Protein AF-A0A8R1I7M6-F1 (afdb_monomer_lite)

pLDDT: mean 72.72, std 19.31, range [31.27, 94.75]

Structure (mmCIF, N/CA/C/O backbone):
data_AF-A0A8R1I7M6-F1
#
_entry.id   AF-A0A8R1I7M6-F1
#
loop_
_atom_site.group_PDB
_atom_site.id
_atom_site.type_symbol
_atom_site.label_atom_id
_atom_site.label_alt_id
_atom_site.label_comp_id
_atom_site.label_asym_id
_atom_site.label_entity_id
_atom_site.label_seq_id
_atom_site.pdbx_PDB_ins_code
_atom_site.Cartn_x
_atom_site.Cartn_y
_atom_site.Cartn_z
_atom_site.occupancy
_atom_site.B_iso_or_equiv
_atom_site.auth_seq_id
_atom_site.auth_comp_id
_atom_site.auth_asym_id
_atom_site.auth_atom_id
_atom_site.pdbx_PDB_model_num
ATOM 1 N N . MET A 1 1 ? 10.150 -14.760 -5.219 1.00 52.88 1 MET A N 1
ATOM 2 C CA . MET A 1 1 ? 9.367 -13.607 -4.733 1.00 52.88 1 MET A CA 1
ATOM 3 C C . MET A 1 1 ? 8.858 -14.010 -3.360 1.00 52.88 1 MET A C 1
ATOM 5 O O . MET A 1 1 ? 8.143 -14.999 -3.274 1.00 52.88 1 MET A O 1
ATOM 9 N N . GLU A 1 2 ? 9.348 -13.380 -2.295 1.00 62.16 2 GLU A N 1
ATOM 10 C CA . GLU A 1 2 ? 8.976 -13.756 -0.926 1.00 62.16 2 GLU A CA 1
ATOM 11 C C . GLU A 1 2 ? 7.697 -13.022 -0.524 1.00 62.16 2 GLU A C 1
ATOM 13 O O . GLU A 1 2 ? 7.710 -11.818 -0.277 1.00 62.16 2 GLU A O 1
ATOM 18 N N . CYS A 1 3 ? 6.578 -13.742 -0.475 1.00 69.44 3 CYS A N 1
ATOM 19 C CA . CYS A 1 3 ? 5.346 -13.227 0.108 1.00 69.44 3 CYS A CA 1
ATOM 20 C C . CYS A 1 3 ? 5.449 -13.349 1.626 1.00 69.44 3 CYS A C 1
ATOM 22 O O . CYS A 1 3 ? 5.560 -14.463 2.141 1.00 69.44 3 CYS A O 1
ATOM 24 N N . GLN A 1 4 ? 5.385 -12.233 2.353 1.00 81.69 4 GLN A N 1
ATOM 25 C CA . GLN A 1 4 ? 5.300 -12.302 3.805 1.00 81.69 4 GLN A CA 1
ATOM 26 C C . GLN A 1 4 ? 3.892 -11.977 4.286 1.00 81.69 4 GLN A C 1
ATOM 28 O O . GLN A 1 4 ? 3.294 -10.960 3.943 1.00 81.69 4 GLN A O 1
ATOM 33 N N . PHE A 1 5 ? 3.394 -12.832 5.168 1.00 85.75 5 PHE A N 1
ATOM 34 C CA . PHE A 1 5 ? 2.128 -12.630 5.848 1.00 85.75 5 PHE A CA 1
ATOM 35 C C . PHE A 1 5 ? 2.309 -11.707 7.058 1.00 85.75 5 PHE A C 1
ATOM 37 O O . PHE A 1 5 ? 3.294 -11.839 7.792 1.00 85.75 5 PHE A O 1
ATOM 44 N N . MET A 1 6 ? 1.380 -10.773 7.259 1.00 89.50 6 MET A N 1
ATOM 45 C CA . MET A 1 6 ? 1.313 -9.900 8.433 1.00 89.50 6 MET A CA 1
ATOM 46 C C . MET A 1 6 ? -0.096 -9.930 9.012 1.00 89.50 6 MET A C 1
ATOM 48 O O . MET A 1 6 ? -1.074 -9.811 8.280 1.00 89.50 6 MET A O 1
ATOM 52 N N . ASN A 1 7 ? -0.177 -10.032 10.336 1.00 91.56 7 ASN A N 1
ATOM 53 C CA . ASN A 1 7 ? -1.413 -9.868 11.087 1.00 91.56 7 ASN A CA 1
ATOM 54 C C . ASN A 1 7 ? -1.422 -8.495 11.747 1.00 91.56 7 ASN A C 1
ATOM 56 O O . ASN A 1 7 ? -0.449 -8.128 12.406 1.00 91.56 7 ASN A O 1
ATOM 60 N N . PHE A 1 8 ? -2.541 -7.786 11.638 1.00 91.25 8 PHE A N 1
ATOM 61 C CA . PHE A 1 8 ? -2.766 -6.549 12.374 1.00 91.25 8 PHE A CA 1
ATOM 62 C C . PHE A 1 8 ? -3.768 -6.782 13.495 1.00 91.25 8 PHE A C 1
ATOM 64 O O . PHE A 1 8 ? -4.832 -7.368 13.296 1.00 91.25 8 PHE A O 1
ATOM 71 N N . GLN A 1 9 ? -3.433 -6.298 14.684 1.00 92.81 9 GLN 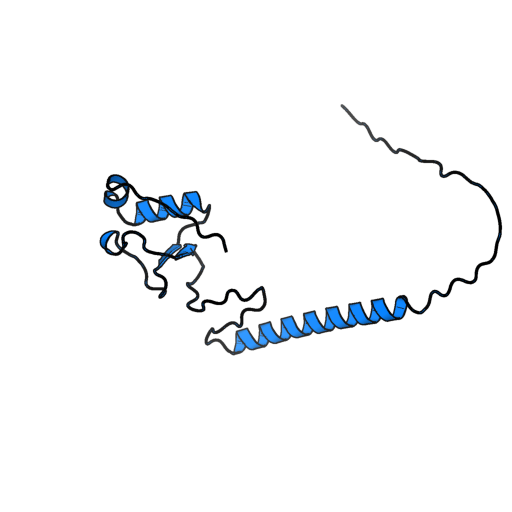A N 1
ATOM 72 C CA . GLN A 1 9 ? -4.380 -6.223 15.787 1.00 92.81 9 GLN A CA 1
ATOM 73 C C . GLN A 1 9 ? -5.351 -5.064 15.554 1.00 92.81 9 GLN A C 1
ATOM 75 O O . GLN A 1 9 ? -4.974 -4.026 15.012 1.00 92.81 9 GLN A O 1
ATOM 80 N N . ARG A 1 10 ? -6.582 -5.183 16.058 1.00 91.38 10 ARG A N 1
ATOM 81 C CA . ARG A 1 10 ? -7.605 -4.131 15.936 1.00 91.38 10 ARG A CA 1
ATOM 82 C C . ARG A 1 10 ? -7.115 -2.756 16.419 1.00 91.38 10 ARG A C 1
ATOM 84 O O . ARG A 1 10 ? -7.263 -1.773 15.706 1.00 91.38 10 ARG A O 1
ATOM 91 N N . LYS A 1 11 ? -6.405 -2.710 17.552 1.00 94.12 11 LYS A N 1
ATOM 92 C CA . LYS A 1 11 ? -5.801 -1.478 18.098 1.00 94.12 11 LYS A CA 1
ATOM 93 C C . LYS A 1 11 ? -4.754 -0.833 17.180 1.00 94.12 11 LYS A C 1
ATOM 95 O O . LYS A 1 11 ? -4.478 0.354 17.297 1.00 94.12 11 LYS A O 1
ATOM 100 N N . GLN A 1 12 ? -4.109 -1.614 16.310 1.00 92.75 12 GLN A N 1
ATOM 101 C CA . GLN A 1 12 ? -3.153 -1.094 15.327 1.00 92.75 12 GLN A CA 1
ATOM 102 C C . GLN A 1 12 ? -3.892 -0.489 14.132 1.00 92.75 12 GLN A C 1
ATOM 104 O O . GLN A 1 12 ? -3.502 0.568 13.651 1.00 92.75 12 GLN A O 1
ATOM 109 N N . LEU A 1 13 ? -4.980 -1.130 13.699 1.00 92.38 13 LEU A N 1
ATOM 110 C CA . LEU A 1 13 ? -5.848 -0.649 12.624 1.00 92.38 13 LEU A CA 1
ATOM 111 C C . LEU A 1 13 ? -6.550 0.669 12.995 1.00 92.38 13 LEU A C 1
ATOM 113 O O . LEU A 1 13 ? -6.641 1.573 12.171 1.00 92.38 13 LEU A O 1
ATOM 117 N N . GLU A 1 14 ? -6.962 0.823 14.254 1.00 93.75 14 GLU A N 1
ATOM 118 C CA . GLU A 1 14 ? -7.600 2.046 14.774 1.00 93.75 14 GLU A CA 1
ATOM 119 C C . GLU A 1 14 ? -6.688 3.287 14.728 1.00 93.75 14 GLU A C 1
ATOM 121 O O . GLU A 1 14 ? -7.183 4.409 14.685 1.00 93.75 14 GLU A O 1
ATOM 126 N N . LYS A 1 15 ? -5.360 3.111 14.668 1.00 93.88 15 LYS A N 1
ATOM 127 C CA . LYS A 1 15 ? -4.397 4.218 14.504 1.00 93.88 15 LYS A CA 1
ATOM 128 C C . LYS A 1 15 ? -4.338 4.766 13.073 1.00 93.88 15 LYS A C 1
ATOM 130 O O . LYS A 1 15 ? -3.658 5.760 12.826 1.00 93.88 15 LYS A O 1
ATOM 135 N N . GLY A 1 16 ? -5.031 4.123 12.136 1.00 93.25 16 GLY A N 1
ATOM 136 C CA . GLY A 1 16 ? -5.145 4.568 10.755 1.00 93.25 16 GLY A CA 1
ATOM 137 C C . GLY A 1 16 ? -4.058 4.032 9.822 1.00 93.25 16 GLY A C 1
ATOM 138 O O . GLY A 1 16 ? -3.107 3.352 10.217 1.00 93.25 16 GLY A O 1
ATOM 139 N N . MET A 1 17 ? -4.219 4.357 8.538 1.00 92.94 17 MET A N 1
ATOM 140 C CA . MET A 1 17 ? -3.450 3.742 7.454 1.00 92.94 17 MET A CA 1
ATOM 141 C C . MET A 1 17 ? -1.960 4.105 7.494 1.00 92.94 17 MET A C 1
ATOM 143 O O . MET A 1 17 ? -1.119 3.270 7.174 1.00 92.94 17 MET A O 1
ATOM 147 N N . ASN A 1 18 ? -1.618 5.314 7.952 1.00 92.81 18 ASN A N 1
ATOM 148 C CA . ASN A 1 18 ? -0.225 5.754 8.087 1.00 92.81 18 ASN A CA 1
ATOM 149 C C . ASN A 1 18 ? 0.559 4.861 9.058 1.00 92.81 18 ASN A C 1
ATOM 151 O O . ASN A 1 18 ? 1.669 4.435 8.748 1.00 92.81 18 ASN A O 1
ATOM 155 N N . TYR A 1 19 ? -0.046 4.520 10.198 1.00 93.69 19 TYR A N 1
ATOM 156 C CA . TYR A 1 19 ? 0.573 3.637 11.183 1.00 93.69 19 TYR A CA 1
ATOM 157 C C . TYR A 1 19 ? 0.730 2.208 10.646 1.00 93.69 19 TYR A C 1
ATOM 159 O O . TYR A 1 19 ? 1.775 1.582 10.819 1.00 93.69 19 TYR A O 1
ATOM 167 N N . VAL A 1 20 ? -0.289 1.696 9.947 1.00 93.00 20 VAL A N 1
ATOM 168 C CA . VAL A 1 20 ? -0.229 0.385 9.278 1.00 93.00 20 VAL A CA 1
ATOM 169 C C . VAL A 1 20 ? 0.909 0.352 8.256 1.00 93.00 20 VAL A C 1
ATOM 171 O O . VAL A 1 20 ? 1.709 -0.582 8.254 1.00 93.00 20 VAL A O 1
ATOM 174 N N . LEU A 1 21 ? 1.025 1.389 7.426 1.00 93.12 21 LEU A N 1
ATOM 175 C CA . LEU A 1 21 ? 2.062 1.498 6.404 1.00 93.12 21 LEU A CA 1
ATOM 176 C C . LEU A 1 21 ? 3.472 1.515 7.016 1.00 93.12 21 LEU A C 1
ATOM 178 O O . LEU A 1 21 ? 4.367 0.834 6.514 1.00 93.12 21 LEU A O 1
ATOM 182 N N . GLU A 1 22 ? 3.658 2.233 8.124 1.00 91.69 22 GLU A N 1
ATOM 183 C CA . GLU A 1 22 ? 4.919 2.271 8.868 1.00 91.69 22 GLU A CA 1
ATOM 184 C C . GLU A 1 22 ? 5.298 0.895 9.441 1.00 91.69 22 GLU A C 1
ATOM 186 O O . GLU A 1 22 ? 6.455 0.477 9.341 1.00 91.69 22 GLU A O 1
ATOM 191 N N . LEU A 1 23 ? 4.332 0.150 9.995 1.00 93.31 23 LEU A N 1
ATOM 192 C CA . LEU A 1 23 ? 4.567 -1.212 10.490 1.00 93.31 23 LEU A CA 1
ATOM 193 C C . LEU A 1 23 ? 5.020 -2.162 9.376 1.00 93.31 23 LEU A C 1
ATOM 195 O O . LEU A 1 23 ? 5.942 -2.953 9.585 1.00 93.31 23 LEU A O 1
ATOM 199 N N . ILE A 1 24 ? 4.392 -2.080 8.199 1.00 92.06 24 ILE A N 1
ATOM 200 C CA . ILE A 1 24 ? 4.783 -2.884 7.034 1.00 92.06 24 ILE A CA 1
ATOM 201 C C . ILE A 1 24 ? 6.199 -2.491 6.599 1.00 92.06 24 ILE A C 1
ATOM 203 O O . ILE A 1 24 ? 7.071 -3.351 6.491 1.00 92.06 24 ILE A O 1
ATOM 207 N N . ALA A 1 25 ? 6.463 -1.196 6.419 1.00 89.19 25 ALA A N 1
ATOM 208 C CA . ALA A 1 25 ? 7.767 -0.689 5.998 1.00 89.19 25 ALA A CA 1
ATOM 209 C C . ALA A 1 25 ? 8.919 -1.127 6.904 1.00 89.19 25 ALA A C 1
ATOM 211 O O . ALA A 1 25 ? 9.954 -1.566 6.402 1.00 89.19 25 ALA A O 1
ATOM 212 N N . ARG A 1 26 ? 8.729 -1.070 8.228 1.00 90.12 26 ARG A N 1
ATOM 213 C CA . ARG A 1 26 ? 9.726 -1.539 9.204 1.00 90.12 26 ARG A CA 1
ATOM 214 C C . ARG A 1 26 ? 10.052 -3.016 9.038 1.00 90.12 26 ARG A C 1
ATOM 216 O O . ARG A 1 26 ? 11.204 -3.403 9.198 1.00 90.12 26 ARG A O 1
ATOM 223 N N . ARG A 1 27 ? 9.056 -3.838 8.705 1.00 89.62 27 ARG A N 1
ATOM 224 C CA . ARG A 1 27 ? 9.255 -5.276 8.511 1.00 89.62 27 ARG A CA 1
ATOM 225 C C . ARG A 1 27 ? 10.022 -5.596 7.231 1.00 89.62 27 ARG A C 1
ATOM 227 O O . ARG A 1 27 ? 10.869 -6.481 7.243 1.00 89.62 27 ARG A O 1
ATOM 234 N N . TYR A 1 28 ? 9.734 -4.874 6.152 1.00 86.69 28 TYR A N 1
ATOM 235 C CA . TYR A 1 28 ? 10.393 -5.069 4.857 1.00 86.69 28 TYR A CA 1
ATOM 236 C C . TYR A 1 28 ? 11.680 -4.245 4.690 1.00 86.69 28 TYR A C 1
ATOM 238 O O . TYR A 1 28 ? 12.366 -4.397 3.685 1.00 86.69 28 TYR A O 1
ATOM 246 N N . ASN A 1 29 ? 12.021 -3.393 5.663 1.00 88.69 29 ASN A N 1
ATOM 247 C CA . ASN A 1 29 ? 13.165 -2.480 5.633 1.00 88.69 29 ASN A CA 1
ATOM 248 C C . ASN A 1 29 ? 13.206 -1.599 4.367 1.00 88.69 29 ASN A C 1
ATOM 250 O O . ASN A 1 29 ? 14.236 -1.461 3.707 1.00 88.69 29 ASN A O 1
ATOM 254 N N . VAL A 1 30 ? 12.059 -1.013 4.013 1.00 86.81 30 VAL A N 1
ATOM 255 C CA . VAL A 1 30 ? 11.914 -0.116 2.854 1.00 86.81 30 VAL A CA 1
ATOM 256 C C . VAL A 1 30 ? 11.304 1.219 3.268 1.00 86.81 30 VAL A C 1
ATOM 258 O O . VAL A 1 30 ? 10.545 1.288 4.230 1.00 86.81 30 VAL A O 1
ATOM 261 N N . ASN A 1 31 ? 11.593 2.284 2.516 1.00 89.50 31 ASN A N 1
ATOM 262 C CA . ASN A 1 31 ? 10.947 3.582 2.714 1.00 89.50 31 ASN A CA 1
ATOM 263 C C . ASN A 1 31 ? 9.521 3.557 2.119 1.00 89.50 31 ASN A C 1
ATOM 265 O O . ASN A 1 31 ? 9.402 3.438 0.893 1.00 89.50 31 ASN A O 1
ATOM 269 N N . PRO A 1 32 ? 8.445 3.638 2.927 1.00 89.50 32 PRO A N 1
ATOM 270 C CA . PRO A 1 32 ? 7.084 3.460 2.433 1.00 89.50 32 PRO A CA 1
ATOM 271 C C . PRO A 1 32 ? 6.642 4.618 1.542 1.00 89.50 32 PRO A C 1
ATOM 273 O O . PRO A 1 32 ? 6.650 5.768 1.967 1.00 89.50 32 PRO A O 1
ATOM 276 N N . GLY A 1 33 ? 6.184 4.313 0.328 1.00 90.12 33 GLY A N 1
ATOM 277 C CA . GLY A 1 33 ? 5.505 5.282 -0.531 1.00 90.12 33 GLY A CA 1
ATOM 278 C C . GLY A 1 33 ? 3.990 5.156 -0.425 1.00 90.12 33 GLY A C 1
ATOM 279 O O . GLY A 1 33 ? 3.299 6.074 0.015 1.00 90.12 33 GLY A O 1
ATOM 280 N N . LYS A 1 34 ? 3.456 4.008 -0.843 1.00 92.12 34 LYS A N 1
ATOM 281 C CA . LYS A 1 34 ? 2.016 3.723 -0.816 1.00 92.12 34 LYS A CA 1
ATOM 282 C C . LYS A 1 34 ? 1.747 2.225 -0.765 1.00 92.12 34 LYS A C 1
ATOM 284 O O . LYS A 1 34 ? 2.539 1.434 -1.269 1.00 92.12 34 LYS A O 1
ATOM 289 N N . LEU A 1 35 ? 0.603 1.858 -0.202 1.00 93.69 35 LEU A N 1
ATOM 290 C CA . LEU A 1 35 ? 0.049 0.518 -0.331 1.00 93.69 35 LEU A CA 1
ATOM 291 C C . LEU A 1 35 ? -0.959 0.513 -1.482 1.00 93.69 35 LEU A C 1
ATOM 293 O O . LEU A 1 35 ? -1.750 1.452 -1.615 1.00 93.69 35 LEU A O 1
ATOM 297 N N . VAL A 1 36 ? -0.913 -0.519 -2.314 1.00 92.56 36 VAL A N 1
ATOM 298 C CA . VAL A 1 36 ? -1.867 -0.719 -3.408 1.00 92.56 36 VAL A CA 1
ATOM 299 C C . VAL A 1 36 ? -2.426 -2.138 -3.381 1.00 92.56 36 VAL A C 1
ATOM 301 O O . VAL A 1 36 ? -1.787 -3.048 -2.843 1.00 92.56 36 VAL A O 1
ATOM 304 N N . ASP A 1 37 ? -3.624 -2.321 -3.923 1.00 91.31 37 ASP A N 1
ATOM 305 C CA . ASP A 1 37 ? -4.184 -3.648 -4.184 1.00 91.31 37 ASP A CA 1
ATOM 306 C C . ASP A 1 37 ? -3.500 -4.323 -5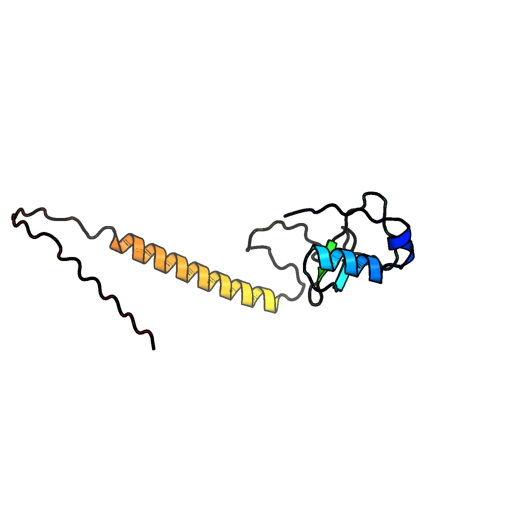.392 1.00 91.31 37 ASP A C 1
ATOM 308 O O . ASP A 1 37 ? -2.560 -3.788 -5.986 1.00 91.31 37 ASP A O 1
ATOM 312 N N . MET A 1 38 ? -3.943 -5.535 -5.732 1.00 86.69 38 MET A N 1
ATOM 313 C CA . MET A 1 38 ? -3.411 -6.290 -6.876 1.00 86.69 38 MET A CA 1
ATOM 314 C C . MET A 1 38 ? -3.729 -5.645 -8.235 1.00 86.69 38 MET A C 1
ATOM 316 O O . MET A 1 38 ? -3.071 -5.977 -9.219 1.00 86.69 38 MET A O 1
ATOM 320 N N . ASP A 1 39 ? -4.681 -4.711 -8.273 1.00 86.12 39 ASP A N 1
ATOM 321 C CA . ASP A 1 39 ? -5.066 -3.940 -9.457 1.00 86.12 39 ASP A CA 1
ATOM 322 C C . ASP A 1 39 ? -4.358 -2.570 -9.504 1.00 86.12 39 ASP A C 1
ATOM 324 O O . ASP A 1 39 ? -4.692 -1.716 -10.325 1.00 86.12 39 ASP A O 1
ATOM 328 N N . GLY A 1 40 ? -3.420 -2.309 -8.586 1.00 87.94 40 GLY A N 1
ATOM 329 C CA . GLY A 1 40 ? -2.650 -1.067 -8.532 1.00 87.94 40 GLY A CA 1
ATOM 330 C C . GLY A 1 40 ? -3.377 0.129 -7.922 1.00 87.94 40 GLY A C 1
ATOM 331 O O . GLY A 1 40 ? -2.814 1.234 -7.870 1.00 87.94 40 GLY A O 1
ATOM 332 N N . ARG A 1 41 ? -4.598 -0.051 -7.413 1.00 91.31 41 ARG A N 1
ATOM 333 C CA . ARG A 1 41 ? -5.371 1.028 -6.790 1.00 91.31 41 ARG A CA 1
ATOM 334 C C . ARG A 1 41 ? -4.826 1.298 -5.399 1.00 91.31 41 ARG A C 1
ATOM 336 O O . ARG A 1 41 ? -4.551 0.390 -4.617 1.00 91.31 41 ARG A O 1
ATOM 343 N N . LYS A 1 42 ? -4.651 2.580 -5.082 1.00 93.75 42 LYS A N 1
ATOM 344 C CA . LYS A 1 42 ? -4.124 3.008 -3.785 1.00 93.75 42 LYS A CA 1
ATOM 345 C C . LYS A 1 42 ? -5.117 2.681 -2.676 1.00 93.75 42 LYS A C 1
ATOM 347 O O . LYS A 1 42 ? -6.249 3.148 -2.714 1.00 93.75 42 LYS A O 1
ATOM 352 N N . VAL A 1 43 ? -4.623 1.999 -1.648 1.00 94.75 43 VAL A N 1
ATOM 353 C CA . VAL A 1 43 ? -5.333 1.813 -0.384 1.00 94.75 43 VAL A CA 1
ATOM 354 C C . VAL A 1 43 ? -5.063 3.034 0.491 1.00 94.75 43 VAL A C 1
ATOM 356 O O . VAL A 1 43 ? -3.938 3.243 0.957 1.00 94.75 43 VAL A O 1
ATOM 359 N N . SER A 1 44 ? -6.066 3.893 0.654 1.00 93.81 44 SER A N 1
ATOM 360 C CA . SER A 1 44 ? -5.955 5.130 1.440 1.00 93.81 44 SER A CA 1
ATOM 361 C C . SER A 1 44 ? -6.445 4.970 2.874 1.00 93.81 44 SER A C 1
ATOM 363 O O . SER A 1 44 ? -5.963 5.665 3.766 1.00 93.81 44 SER A O 1
ATOM 365 N N . GLU A 1 45 ? -7.383 4.054 3.097 1.00 94.69 45 GLU A N 1
ATOM 366 C CA . GLU A 1 45 ? -8.067 3.880 4.373 1.00 94.69 45 GLU A CA 1
ATOM 367 C C . GLU A 1 45 ? -8.000 2.436 4.850 1.00 94.69 45 GLU A C 1
ATOM 369 O O . GLU A 1 45 ? -7.964 1.490 4.068 1.00 94.69 45 GLU A O 1
ATOM 374 N N . VAL A 1 46 ? -8.047 2.266 6.168 1.00 93.75 46 VAL A N 1
ATOM 375 C CA . VAL A 1 46 ? -8.021 0.947 6.807 1.00 93.75 46 VAL A CA 1
ATOM 376 C C . VAL A 1 46 ? -9.281 0.135 6.494 1.00 93.75 46 VAL A C 1
ATOM 378 O O . VAL A 1 46 ? -9.220 -1.086 6.418 1.00 93.75 46 VAL A O 1
ATOM 381 N N . THR A 1 47 ? -10.409 0.802 6.258 1.00 93.56 47 THR A N 1
ATOM 382 C CA . THR A 1 47 ? -11.694 0.201 5.856 1.00 93.56 47 THR A CA 1
ATOM 383 C C . THR A 1 47 ? -11.631 -0.513 4.506 1.00 93.56 47 THR A C 1
ATOM 385 O O . THR A 1 47 ? -12.433 -1.405 4.251 1.00 93.56 47 THR A O 1
ATOM 388 N N . GLN A 1 48 ? -10.666 -0.156 3.655 1.00 93.81 48 GLN A N 1
ATOM 389 C CA . GLN A 1 48 ? -10.430 -0.789 2.355 1.00 93.81 48 GLN A CA 1
ATOM 390 C C . GLN A 1 48 ? -9.589 -2.074 2.479 1.00 93.81 48 GLN A C 1
ATOM 392 O O . GLN A 1 48 ? -9.439 -2.820 1.508 1.00 93.81 48 GLN A O 1
ATOM 397 N N . LEU A 1 49 ? -9.023 -2.350 3.662 1.00 92.12 49 LEU A N 1
ATOM 398 C CA . LEU A 1 49 ? -8.298 -3.588 3.919 1.00 92.12 49 LEU A CA 1
ATOM 399 C C . LEU A 1 49 ? -9.279 -4.739 4.149 1.00 92.12 49 LEU A C 1
ATOM 401 O O . LEU A 1 49 ? -10.139 -4.697 5.026 1.00 92.12 49 LEU A O 1
ATOM 405 N N . MET A 1 50 ? -9.102 -5.807 3.384 1.00 90.50 50 MET A N 1
ATOM 406 C CA . MET A 1 50 ? -9.860 -7.039 3.507 1.00 90.50 50 MET A CA 1
ATOM 407 C C . MET A 1 50 ? -9.160 -7.993 4.467 1.00 90.50 50 MET A C 1
ATOM 409 O O . MET A 1 50 ? -7.929 -8.106 4.492 1.00 90.50 50 MET A O 1
ATOM 413 N N . SER A 1 51 ? -9.955 -8.757 5.215 1.00 86.12 51 SER A N 1
ATOM 414 C CA . SER A 1 51 ? -9.434 -9.915 5.938 1.00 86.12 51 SER A CA 1
ATOM 415 C C . SER A 1 51 ? -8.847 -10.903 4.930 1.00 86.12 51 SER A C 1
ATOM 417 O O . SER A 1 51 ? -9.538 -11.317 4.002 1.00 86.12 51 SER A O 1
ATOM 419 N N . ARG A 1 52 ? -7.566 -11.259 5.103 1.00 86.19 52 ARG A N 1
ATOM 420 C CA . ARG A 1 52 ? -6.781 -12.071 4.151 1.00 86.19 52 ARG A CA 1
ATOM 421 C C . ARG A 1 52 ? -6.601 -11.439 2.759 1.00 86.19 52 ARG A C 1
ATOM 423 O O . ARG A 1 52 ? -6.369 -12.159 1.793 1.00 86.19 52 ARG A O 1
ATOM 430 N N . GLY A 1 53 ? -6.676 -10.112 2.651 1.00 88.75 53 GLY A N 1
ATOM 431 C CA . GLY A 1 53 ? -6.346 -9.404 1.414 1.00 88.75 53 GLY A CA 1
ATOM 432 C C . GLY A 1 53 ? -4.857 -9.498 1.061 1.00 88.75 53 GLY A C 1
ATOM 433 O O . GLY A 1 53 ? -4.000 -9.622 1.939 1.00 88.75 53 GLY A O 1
ATOM 434 N N . ALA A 1 54 ? -4.557 -9.418 -0.233 1.00 89.50 54 ALA A N 1
ATOM 435 C CA . ALA A 1 54 ? -3.199 -9.313 -0.748 1.00 89.50 54 ALA A CA 1
ATOM 436 C C . ALA A 1 54 ? -2.947 -7.878 -1.218 1.00 89.50 54 ALA A C 1
ATOM 438 O O . ALA A 1 54 ? -3.765 -7.299 -1.931 1.00 89.50 54 ALA A O 1
ATOM 439 N N . TYR A 1 55 ? -1.789 -7.332 -0.853 1.00 91.19 55 TYR A N 1
ATOM 440 C CA . TYR A 1 55 ? -1.414 -5.953 -1.155 1.00 91.19 55 TYR A CA 1
ATOM 441 C C . TYR A 1 55 ? 0.053 -5.864 -1.558 1.00 91.19 55 TYR A C 1
ATOM 443 O O . TYR A 1 55 ? 0.873 -6.672 -1.114 1.00 91.19 55 TYR A O 1
ATOM 451 N N . VAL A 1 56 ? 0.388 -4.853 -2.356 1.00 89.69 56 VAL A N 1
ATOM 452 C CA . VAL A 1 56 ? 1.768 -4.534 -2.726 1.00 89.69 56 VAL A CA 1
ATOM 453 C C . VAL A 1 56 ? 2.190 -3.243 -2.038 1.00 89.69 56 VAL A C 1
ATOM 455 O O . VAL A 1 56 ? 1.546 -2.201 -2.173 1.00 89.69 56 VAL A O 1
ATOM 458 N N . LEU A 1 57 ? 3.299 -3.302 -1.300 1.00 91.12 57 LEU A N 1
ATOM 459 C CA . LEU A 1 57 ? 3.961 -2.106 -0.794 1.00 91.12 57 LEU A CA 1
ATOM 460 C C . LEU A 1 57 ? 4.839 -1.515 -1.898 1.00 91.12 57 LEU A C 1
ATOM 462 O O . LEU A 1 57 ? 5.768 -2.167 -2.368 1.00 91.12 57 LEU A O 1
ATOM 466 N N . ILE A 1 58 ? 4.570 -0.267 -2.271 1.00 89.94 58 ILE A N 1
ATOM 467 C CA . ILE A 1 58 ? 5.370 0.492 -3.230 1.00 89.94 58 ILE A CA 1
ATOM 468 C C . ILE A 1 58 ? 6.254 1.482 -2.468 1.00 89.94 58 ILE A C 1
ATOM 470 O O . ILE A 1 58 ? 5.720 2.382 -1.808 1.00 89.94 58 ILE A O 1
ATOM 474 N N . PRO A 1 59 ? 7.590 1.341 -2.538 1.00 89.94 59 PRO A N 1
ATOM 475 C CA . PRO A 1 59 ? 8.510 2.298 -1.942 1.00 89.94 59 PRO A CA 1
ATOM 476 C C . PRO A 1 59 ? 8.430 3.683 -2.592 1.00 89.94 59 PRO A C 1
ATOM 478 O O . PRO A 1 59 ? 8.004 3.832 -3.740 1.00 89.94 59 PRO A O 1
ATOM 481 N N . VAL A 1 60 ? 8.888 4.708 -1.871 1.00 88.88 60 VAL A N 1
ATOM 482 C CA . VAL A 1 60 ? 9.020 6.067 -2.423 1.00 88.88 60 VAL A CA 1
ATOM 483 C C . VAL A 1 60 ? 9.883 6.048 -3.692 1.00 88.88 60 VAL A C 1
ATOM 485 O O . VAL A 1 60 ? 10.911 5.377 -3.747 1.00 88.88 60 VAL A O 1
ATOM 488 N N . GLY A 1 61 ? 9.460 6.789 -4.719 1.00 86.75 61 GLY A N 1
ATOM 489 C CA . GLY A 1 61 ? 10.168 6.877 -6.002 1.00 86.75 61 GLY A CA 1
ATOM 490 C C . GLY A 1 61 ? 9.938 5.690 -6.943 1.00 86.75 61 GLY A C 1
ATOM 491 O O . GLY A 1 61 ? 10.457 5.698 -8.056 1.00 86.75 61 GLY A O 1
ATOM 492 N N . GLN A 1 62 ? 9.149 4.691 -6.535 1.00 86.69 62 GLN A N 1
ATOM 493 C CA . GLN A 1 62 ? 8.739 3.583 -7.395 1.00 86.69 62 GLN A CA 1
ATOM 494 C C . GLN A 1 62 ? 7.275 3.723 -7.828 1.00 86.69 62 GLN A C 1
ATOM 496 O O . GLN A 1 62 ? 6.446 4.334 -7.147 1.00 86.69 62 GLN A O 1
ATOM 501 N N . SER A 1 63 ? 6.948 3.142 -8.980 1.00 85.69 63 SER A N 1
ATOM 502 C CA . SER A 1 63 ? 5.582 3.014 -9.481 1.00 85.69 63 SER A CA 1
ATOM 503 C C . SER A 1 63 ? 5.096 1.574 -9.343 1.00 85.69 63 SER A C 1
ATOM 505 O O . SER A 1 63 ? 5.885 0.629 -9.399 1.00 85.69 63 SER A O 1
ATOM 507 N N . PHE A 1 64 ? 3.782 1.412 -9.173 1.00 84.62 64 PHE A N 1
ATOM 508 C CA . PHE A 1 64 ? 3.165 0.103 -9.343 1.00 84.62 64 PHE A CA 1
ATOM 509 C C . PHE A 1 64 ? 3.355 -0.335 -10.795 1.00 84.62 64 PHE A C 1
ATOM 511 O O . PHE A 1 64 ? 3.241 0.482 -11.713 1.00 84.62 64 PHE A O 1
ATOM 518 N N . ARG A 1 65 ? 3.690 -1.606 -10.987 1.00 78.06 65 ARG A N 1
ATOM 519 C CA . ARG A 1 65 ? 3.808 -2.213 -12.306 1.00 78.06 65 ARG A CA 1
ATOM 520 C C . ARG A 1 65 ? 2.649 -3.192 -12.434 1.00 78.06 65 ARG A C 1
ATOM 522 O O . ARG A 1 65 ? 2.714 -4.264 -11.849 1.00 78.06 65 ARG A O 1
ATOM 529 N N . ASP A 1 66 ? 1.620 -2.797 -13.190 1.00 64.69 66 ASP A N 1
ATOM 530 C CA . ASP A 1 66 ? 0.422 -3.614 -13.480 1.00 64.69 66 ASP A CA 1
ATOM 531 C C . ASP A 1 66 ? 0.772 -4.964 -14.112 1.00 64.69 66 ASP A C 1
ATOM 533 O O . ASP A 1 66 ? -0.001 -5.919 -14.099 1.00 64.69 66 ASP A O 1
ATOM 537 N N . THR A 1 67 ? 1.962 -5.062 -14.689 1.00 57.44 67 THR A N 1
ATOM 538 C CA . THR A 1 67 ? 2.439 -6.265 -15.328 1.00 57.44 67 THR A CA 1
ATOM 539 C C . THR A 1 67 ? 2.977 -7.246 -14.296 1.00 57.44 67 THR A C 1
ATOM 541 O O . THR A 1 67 ? 4.072 -7.086 -13.758 1.00 57.44 67 THR A O 1
ATOM 544 N N . TRP A 1 68 ? 2.217 -8.328 -14.120 1.00 53.25 68 TRP A N 1
ATOM 545 C CA . TRP A 1 68 ? 2.523 -9.606 -13.462 1.00 53.25 68 TRP A CA 1
ATOM 546 C C . TRP A 1 68 ? 3.791 -10.320 -13.984 1.00 53.25 68 TRP A C 1
ATOM 548 O O . TRP A 1 68 ? 3.931 -11.541 -13.897 1.00 53.25 68 TRP A O 1
ATOM 558 N N . TYR A 1 69 ? 4.748 -9.595 -14.555 1.00 48.47 69 TYR A N 1
ATOM 559 C CA . TYR A 1 69 ? 5.973 -10.163 -15.069 1.00 48.47 69 TYR A CA 1
ATOM 560 C C . TYR A 1 69 ? 6.970 -10.396 -13.940 1.00 48.47 69 TYR A C 1
ATOM 562 O O . TYR A 1 69 ? 7.852 -9.590 -13.651 1.00 48.47 69 TYR A O 1
ATOM 570 N N . PHE A 1 70 ? 6.907 -11.620 -13.427 1.00 51.38 70 PHE A N 1
ATOM 571 C CA . PHE A 1 70 ? 8.064 -12.421 -13.037 1.00 51.38 70 PHE A CA 1
ATOM 572 C C . PHE A 1 70 ? 9.042 -12.630 -14.217 1.00 51.38 70 PHE A C 1
ATOM 574 O O . PHE A 1 70 ? 9.461 -13.757 -14.473 1.00 51.38 70 PHE A O 1
ATOM 581 N N . LEU A 1 71 ? 9.383 -11.598 -14.998 1.00 46.88 71 LEU A N 1
ATOM 582 C CA . LEU A 1 71 ? 10.363 -11.754 -16.068 1.00 46.88 71 LEU A CA 1
ATOM 583 C C . LEU A 1 71 ? 11.760 -11.455 -15.505 1.00 46.88 71 LEU A C 1
ATOM 585 O O . LEU A 1 71 ? 12.029 -10.310 -15.139 1.00 46.88 71 LEU A O 1
ATOM 589 N N . PRO A 1 72 ? 12.641 -12.468 -15.418 1.00 47.22 72 PRO A N 1
ATOM 590 C CA . PRO A 1 72 ? 14.001 -12.312 -14.914 1.00 47.22 72 PRO A CA 1
ATOM 591 C C . PRO A 1 72 ? 14.761 -11.338 -15.808 1.00 47.22 72 PRO A C 1
ATOM 593 O O . PRO A 1 72 ? 14.828 -11.592 -17.006 1.00 47.22 72 PRO A O 1
ATOM 596 N N . ASP A 1 73 ? 15.287 -10.248 -15.238 1.00 50.22 73 ASP A N 1
ATOM 597 C CA . ASP A 1 73 ? 16.196 -9.218 -15.793 1.00 50.22 73 ASP A CA 1
ATOM 598 C C . ASP A 1 73 ? 15.951 -8.685 -17.232 1.00 50.22 73 ASP A C 1
ATOM 600 O O . ASP A 1 73 ? 16.650 -7.787 -17.693 1.00 50.22 73 ASP A O 1
ATOM 604 N N . ASN A 1 74 ? 14.925 -9.165 -17.933 1.00 51.84 74 ASN A N 1
ATOM 605 C CA . ASN A 1 74 ? 14.601 -8.929 -19.340 1.00 51.84 74 ASN A CA 1
ATOM 606 C C . ASN A 1 74 ? 13.138 -8.486 -19.516 1.00 51.84 74 ASN A C 1
ATOM 608 O O . ASN A 1 74 ? 12.604 -8.563 -20.622 1.00 51.84 74 ASN A O 1
ATOM 612 N N . ALA A 1 75 ? 12.461 -8.071 -18.443 1.00 53.09 75 ALA A N 1
ATOM 613 C CA . ALA A 1 75 ? 11.071 -7.637 -18.517 1.00 53.09 75 ALA A CA 1
ATOM 614 C C . ALA A 1 75 ? 10.934 -6.442 -19.478 1.00 53.09 75 ALA A C 1
ATOM 616 O O . ALA A 1 75 ? 11.553 -5.395 -19.274 1.00 53.09 75 ALA A O 1
ATOM 617 N N . ILE A 1 76 ? 10.138 -6.629 -20.535 1.00 50.38 76 ILE A N 1
ATOM 618 C CA . ILE A 1 76 ? 9.832 -5.615 -21.546 1.00 50.38 76 ILE A CA 1
ATOM 619 C C . ILE A 1 76 ? 9.160 -4.428 -20.852 1.00 50.38 76 ILE A C 1
ATOM 621 O O . ILE A 1 76 ? 8.150 -4.577 -20.166 1.00 50.38 76 ILE A O 1
ATOM 625 N N . ASP A 1 77 ? 9.760 -3.254 -21.020 1.00 49.34 77 ASP A N 1
ATOM 626 C CA . ASP A 1 77 ? 9.228 -1.974 -20.567 1.00 49.34 77 ASP A CA 1
ATOM 627 C C . ASP A 1 77 ? 7.978 -1.643 -21.399 1.00 49.34 77 ASP A C 1
ATOM 629 O O . ASP A 1 77 ? 8.077 -1.406 -22.601 1.00 49.34 77 ASP A O 1
ATOM 633 N N . THR A 1 78 ? 6.797 -1.683 -20.778 1.00 53.62 78 THR A N 1
ATOM 634 C CA . THR A 1 78 ? 5.514 -1.343 -21.419 1.00 53.62 78 THR A CA 1
ATOM 635 C C . THR A 1 78 ? 5.154 0.136 -21.262 1.00 53.62 78 THR A C 1
ATOM 637 O O . THR A 1 78 ? 4.003 0.509 -21.495 1.00 53.62 78 THR A O 1
ATOM 640 N N . SER A 1 79 ? 6.088 0.994 -20.826 1.00 57.69 79 SER A N 1
ATOM 641 C CA . SER A 1 79 ? 5.838 2.437 -2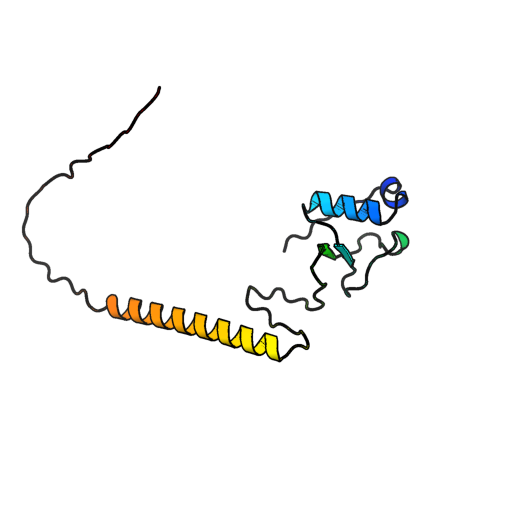0.782 1.00 57.69 79 SER A CA 1
ATOM 642 C C . SER A 1 79 ? 5.553 2.983 -22.186 1.00 57.69 79 SER A C 1
ATOM 644 O O . SER A 1 79 ? 6.072 2.511 -23.193 1.00 57.69 79 SER A O 1
ATOM 646 N N . SER A 1 80 ? 4.710 4.009 -22.288 1.00 60.19 80 SER A N 1
ATOM 647 C CA . SER A 1 80 ? 4.350 4.630 -23.571 1.00 60.19 80 SER A CA 1
ATOM 648 C C . SER A 1 80 ? 5.490 5.447 -24.203 1.00 60.19 80 SER A C 1
ATOM 650 O O . SER A 1 80 ? 5.340 5.968 -25.309 1.00 60.19 80 SER A O 1
ATOM 652 N N . ASN A 1 81 ? 6.645 5.554 -23.534 1.00 67.75 81 ASN A N 1
ATOM 653 C CA . ASN A 1 81 ? 7.784 6.349 -23.983 1.00 67.75 81 ASN A CA 1
ATOM 654 C C . ASN A 1 81 ? 8.712 5.541 -24.907 1.00 67.75 81 ASN A C 1
ATOM 656 O O . ASN A 1 81 ? 9.791 5.089 -24.515 1.00 67.75 81 ASN A O 1
ATOM 660 N N . LYS A 1 82 ? 8.272 5.382 -26.160 1.00 66.31 82 LYS A N 1
ATOM 661 C CA . LYS A 1 82 ? 8.955 4.594 -27.201 1.00 66.31 82 LYS A CA 1
ATOM 662 C C . LYS A 1 82 ? 10.431 4.971 -27.392 1.00 66.31 82 LYS A C 1
ATOM 664 O O . LYS A 1 82 ? 11.264 4.082 -27.523 1.00 66.31 82 LYS A O 1
ATOM 669 N N . ALA A 1 83 ? 10.768 6.261 -27.331 1.00 69.69 83 ALA A N 1
ATOM 670 C CA . ALA A 1 83 ? 12.133 6.742 -27.564 1.00 69.69 83 ALA A CA 1
ATOM 671 C C . ALA A 1 83 ? 13.133 6.218 -26.517 1.00 69.69 83 ALA A C 1
ATOM 673 O O . ALA A 1 83 ? 14.223 5.757 -26.851 1.00 69.69 83 ALA A O 1
ATOM 674 N N . MET A 1 84 ? 12.740 6.221 -25.241 1.00 64.31 84 MET A N 1
ATOM 675 C CA . MET A 1 84 ? 13.591 5.730 -24.153 1.00 64.31 84 MET A CA 1
ATOM 676 C C . MET A 1 84 ? 13.747 4.198 -24.195 1.00 64.31 84 MET A C 1
ATOM 678 O O . MET A 1 84 ? 14.796 3.654 -23.835 1.00 64.31 84 MET A O 1
ATOM 682 N N . ILE A 1 85 ? 12.707 3.495 -24.654 1.00 61.16 85 ILE A N 1
ATOM 683 C CA . ILE A 1 85 ? 12.709 2.036 -24.825 1.00 61.16 85 ILE A CA 1
ATOM 684 C C . ILE A 1 85 ? 13.667 1.621 -25.946 1.00 61.16 85 ILE A C 1
ATOM 686 O O . ILE A 1 85 ? 14.440 0.672 -25.775 1.00 61.16 85 ILE A O 1
ATOM 690 N N . GLU A 1 86 ? 13.654 2.333 -27.072 1.00 70.06 86 GLU A N 1
ATOM 691 C CA . GLU A 1 86 ? 14.551 2.071 -28.202 1.00 70.06 86 GLU A CA 1
ATOM 692 C C . GLU A 1 86 ? 16.022 2.283 -27.825 1.00 70.06 86 GLU A C 1
ATOM 694 O O . GLU A 1 86 ? 16.863 1.422 -28.100 1.00 70.06 86 GLU A O 1
ATOM 699 N N . GLU A 1 87 ? 16.340 3.367 -27.112 1.00 72.62 87 GLU A N 1
ATOM 700 C CA . GLU A 1 87 ? 17.710 3.646 -26.671 1.00 72.62 87 GLU A CA 1
ATOM 701 C C . GLU A 1 87 ? 18.245 2.547 -25.736 1.00 72.62 87 GLU A C 1
ATOM 703 O O . GLU A 1 87 ? 19.365 2.050 -25.907 1.00 72.62 87 GLU A O 1
ATOM 708 N N . ARG A 1 88 ? 17.428 2.106 -24.773 1.00 62.47 88 ARG A N 1
ATOM 709 C CA . ARG A 1 88 ? 17.803 1.042 -23.831 1.00 62.47 88 ARG A CA 1
ATOM 710 C C . ARG A 1 88 ? 17.949 -0.312 -24.532 1.00 62.47 88 ARG A C 1
ATOM 712 O O . ARG A 1 88 ? 18.898 -1.048 -24.248 1.00 62.47 88 ARG A O 1
ATOM 719 N N . SER A 1 89 ? 17.055 -0.620 -25.472 1.00 72.56 89 SER A N 1
ATOM 720 C CA . SER A 1 89 ? 17.143 -1.817 -26.322 1.00 72.56 89 SER A CA 1
ATOM 721 C C . SER A 1 89 ? 18.461 -1.845 -27.098 1.00 72.56 89 SER A C 1
ATOM 723 O O . SER A 1 89 ? 19.187 -2.841 -27.052 1.00 72.56 89 SER A O 1
ATOM 725 N N . ALA A 1 90 ? 18.851 -0.716 -27.697 1.00 74.81 90 ALA A N 1
ATOM 726 C CA . ALA A 1 90 ? 20.117 -0.589 -28.415 1.00 74.81 90 ALA A CA 1
ATOM 727 C C . ALA A 1 90 ? 21.343 -0.769 -27.497 1.00 74.81 90 ALA A C 1
ATOM 729 O O . ALA A 1 90 ? 22.338 -1.389 -27.890 1.00 74.81 90 ALA A O 1
ATOM 730 N N . GLN A 1 91 ? 21.292 -0.265 -26.259 1.00 72.88 91 GLN A N 1
ATOM 731 C CA . GLN A 1 91 ? 22.356 -0.484 -25.271 1.00 72.88 91 GLN A CA 1
ATOM 732 C C . GLN A 1 91 ? 22.495 -1.968 -24.896 1.00 72.88 91 GLN A C 1
ATOM 734 O O . GLN A 1 91 ? 23.617 -2.490 -24.841 1.00 72.88 91 GLN A O 1
ATOM 739 N N . ARG A 1 92 ? 21.371 -2.666 -24.690 1.00 68.25 92 ARG A N 1
ATOM 740 C CA . ARG A 1 92 ? 21.345 -4.108 -24.401 1.00 68.25 92 ARG A CA 1
ATOM 741 C C . ARG A 1 92 ? 21.939 -4.917 -25.553 1.00 68.25 92 ARG A C 1
ATOM 743 O O . ARG A 1 92 ? 22.804 -5.764 -25.322 1.00 68.25 92 ARG A O 1
ATOM 750 N N . ASP A 1 93 ? 21.542 -4.625 -26.785 1.00 78.81 93 ASP A N 1
ATOM 751 C CA . ASP A 1 93 ? 22.014 -5.361 -27.960 1.00 78.81 93 ASP A CA 1
ATOM 752 C C . ASP A 1 93 ? 23.528 -5.179 -28.163 1.00 78.81 93 ASP A C 1
ATOM 754 O O . ASP A 1 93 ? 24.251 -6.143 -28.437 1.00 78.81 93 ASP A O 1
ATOM 758 N N . ARG A 1 94 ? 24.060 -3.976 -27.896 1.00 81.50 94 ARG A N 1
ATOM 759 C CA . ARG A 1 94 ? 25.515 -3.727 -27.872 1.00 81.50 94 ARG A CA 1
ATOM 760 C C . ARG A 1 94 ? 26.233 -4.569 -26.814 1.00 81.50 94 ARG A C 1
ATOM 762 O O . ARG A 1 94 ? 27.341 -5.056 -27.064 1.00 81.50 94 ARG A O 1
ATOM 769 N N . LEU A 1 95 ? 25.641 -4.747 -25.633 1.00 76.50 95 LEU A N 1
ATOM 770 C CA . LEU A 1 95 ? 26.221 -5.568 -24.567 1.00 76.50 95 LEU A CA 1
ATOM 771 C C . LEU A 1 95 ? 26.232 -7.057 -24.944 1.00 76.50 95 LEU A C 1
ATOM 773 O O . LEU A 1 95 ? 27.250 -7.727 -24.744 1.00 76.50 95 LEU A O 1
ATOM 777 N N . LEU A 1 96 ? 25.144 -7.555 -25.535 1.00 76.75 96 LEU A N 1
ATOM 778 C CA . LEU A 1 96 ? 25.040 -8.934 -26.022 1.00 76.75 96 LEU A CA 1
ATOM 779 C C . LEU A 1 96 ? 26.066 -9.217 -27.120 1.00 76.75 96 LEU A C 1
ATOM 781 O O . LEU A 1 96 ? 26.815 -10.190 -27.017 1.00 76.75 96 LEU A O 1
ATOM 785 N N . GLN A 1 97 ? 26.206 -8.319 -28.100 1.00 82.25 97 GLN A N 1
ATOM 786 C CA . GLN A 1 97 ? 27.238 -8.439 -29.133 1.00 82.25 97 GLN A CA 1
ATOM 787 C C . GLN A 1 97 ? 28.653 -8.463 -28.537 1.00 82.25 97 GLN A C 1
ATOM 789 O O . GLN A 1 97 ? 29.515 -9.217 -28.996 1.00 82.25 97 GLN A O 1
ATOM 794 N N . ARG A 1 98 ? 28.924 -7.668 -27.491 1.00 83.44 98 ARG A N 1
ATOM 795 C CA . ARG A 1 98 ? 30.220 -7.700 -26.791 1.00 83.44 98 ARG A CA 1
ATOM 796 C C . ARG A 1 98 ? 30.458 -9.032 -26.079 1.00 83.44 98 ARG A C 1
ATOM 798 O O . ARG A 1 98 ? 31.585 -9.527 -26.132 1.00 83.44 98 ARG A O 1
ATOM 805 N N . ARG A 1 99 ? 29.442 -9.609 -25.427 1.00 83.44 99 ARG A N 1
ATOM 806 C CA . ARG A 1 99 ? 29.545 -10.932 -24.781 1.00 83.44 99 ARG A CA 1
ATOM 807 C C . ARG A 1 99 ? 29.804 -12.030 -25.812 1.00 83.44 99 ARG A C 1
ATOM 809 O O . ARG A 1 99 ? 30.805 -12.729 -25.686 1.00 83.44 99 ARG A O 1
ATOM 816 N N . GLN A 1 100 ? 29.024 -12.070 -26.891 1.00 83.25 100 GLN A N 1
ATOM 817 C CA . GLN A 1 100 ? 29.212 -13.027 -27.988 1.00 83.25 100 GLN A CA 1
ATOM 818 C C . GLN A 1 100 ? 30.611 -12.925 -28.615 1.00 83.25 100 GLN A C 1
ATOM 820 O O . GLN A 1 100 ? 31.283 -13.937 -28.801 1.00 83.25 100 GLN A O 1
ATOM 825 N N . LYS A 1 101 ? 31.115 -11.706 -28.866 1.00 84.12 101 LYS A N 1
ATOM 826 C CA . LYS A 1 101 ? 32.489 -11.502 -29.365 1.00 84.12 101 LYS A CA 1
ATOM 827 C C . LYS A 1 101 ? 33.552 -12.021 -28.392 1.00 84.12 101 LYS A C 1
ATOM 829 O O . LYS A 1 101 ? 34.564 -12.565 -28.831 1.00 84.12 101 LYS A O 1
ATOM 834 N N . LYS A 1 102 ? 33.362 -11.845 -27.079 1.00 83.25 102 LYS A N 1
ATOM 835 C CA . LYS A 1 102 ? 34.282 -12.382 -26.060 1.00 83.25 102 LYS A CA 1
ATOM 836 C C . LYS A 1 102 ? 34.243 -13.910 -26.019 1.00 83.25 102 LYS A C 1
ATOM 838 O O . LYS A 1 102 ? 35.303 -14.526 -25.974 1.00 83.25 102 LYS A O 1
ATOM 843 N N . GLU A 1 103 ? 33.060 -14.510 -26.097 1.00 79.31 103 GLU A N 1
ATOM 844 C CA . GLU A 1 103 ? 32.884 -15.967 -26.121 1.00 79.31 103 GLU A CA 1
ATOM 845 C C . GLU A 1 103 ? 33.500 -16.605 -27.371 1.00 79.31 103 GLU A C 1
ATOM 847 O O . GLU A 1 103 ? 34.206 -17.607 -27.266 1.00 79.31 103 GLU A O 1
ATOM 852 N N . GLN A 1 104 ? 33.320 -15.996 -28.546 1.00 76.88 104 GLN A N 1
ATOM 853 C CA . GLN A 1 104 ? 33.957 -16.458 -29.784 1.00 76.88 104 GLN A CA 1
ATOM 854 C C . GLN A 1 104 ? 35.489 -16.378 -29.707 1.00 76.88 104 GLN A C 1
ATOM 856 O O . GLN A 1 104 ? 36.170 -17.334 -30.075 1.00 76.88 104 GLN A O 1
ATOM 861 N N . LYS A 1 105 ? 36.044 -15.284 -29.163 1.00 75.50 105 LYS A N 1
ATOM 862 C CA . LYS A 1 105 ? 37.496 -15.147 -28.928 1.00 75.50 105 LYS A CA 1
ATOM 863 C C . LYS A 1 105 ? 38.039 -16.142 -27.897 1.00 75.50 105 LYS A C 1
ATOM 865 O O . LYS A 1 105 ? 39.204 -16.522 -27.977 1.00 75.50 105 LYS A O 1
ATOM 870 N N . ALA A 1 106 ? 37.234 -16.535 -26.912 1.00 72.69 106 ALA A N 1
ATOM 871 C CA . ALA A 1 106 ? 37.618 -17.552 -25.938 1.00 72.69 106 ALA A CA 1
ATOM 872 C C . ALA A 1 106 ? 37.631 -18.955 -26.572 1.00 72.69 106 ALA A C 1
ATOM 874 O O . ALA A 1 106 ? 38.597 -19.693 -26.382 1.00 72.69 106 ALA A O 1
ATOM 875 N N . LYS A 1 107 ? 36.622 -19.285 -27.392 1.00 68.12 107 LYS A N 1
ATOM 876 C CA . LYS A 1 107 ? 36.533 -20.566 -28.118 1.00 68.12 107 LYS A CA 1
ATOM 877 C C . LYS A 1 107 ? 37.633 -20.741 -29.172 1.00 68.12 107 LYS A C 1
ATOM 879 O O . LYS A 1 107 ? 38.141 -21.845 -29.331 1.00 68.12 107 LYS A O 1
ATOM 884 N N . SER A 1 108 ? 38.052 -19.672 -29.855 1.00 62.56 108 SER A N 1
ATOM 885 C CA . SER A 1 108 ? 39.158 -19.748 -30.826 1.00 62.56 108 SER A CA 1
ATOM 886 C C . SER A 1 108 ? 40.545 -19.861 -30.181 1.00 62.56 108 SER A C 1
ATOM 888 O O . SER A 1 108 ? 41.478 -20.336 -30.821 1.00 62.56 108 SER A O 1
ATOM 890 N N . LYS A 1 109 ? 40.703 -19.473 -28.907 1.00 58.28 109 LYS A N 1
ATOM 891 C CA . LYS A 1 109 ? 41.953 -19.677 -28.151 1.00 58.28 109 LYS A CA 1
ATOM 892 C C . LYS A 1 109 ? 42.107 -21.098 -27.601 1.00 58.28 109 LYS A C 1
ATOM 894 O O . LYS A 1 109 ? 43.237 -21.519 -27.366 1.00 58.28 109 LYS A O 1
ATOM 899 N N . SER A 1 110 ? 41.016 -21.840 -27.389 1.00 53.12 110 SER A N 1
ATOM 900 C CA . SER A 1 110 ? 41.072 -23.203 -26.835 1.00 53.12 110 SER A CA 1
ATOM 901 C C . SER A 1 110 ? 41.434 -24.289 -27.853 1.00 53.12 110 SER A C 1
ATOM 903 O O . SER A 1 110 ? 41.850 -25.368 -27.447 1.00 53.12 110 SER A O 1
ATOM 905 N N . THR A 1 111 ? 41.335 -24.025 -29.157 1.00 52.94 111 THR A N 1
ATOM 906 C CA . THR A 1 111 ? 41.670 -24.994 -30.221 1.00 52.94 111 THR A CA 1
ATOM 907 C C . THR A 1 111 ? 43.135 -24.953 -30.676 1.00 52.94 111 T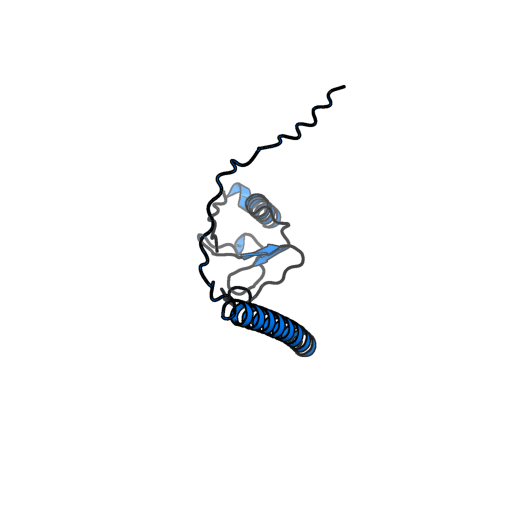HR A C 1
ATOM 909 O O . THR A 1 111 ? 43.533 -25.766 -31.500 1.00 52.94 111 THR A O 1
ATOM 912 N N . GLY A 1 112 ? 43.961 -24.049 -30.132 1.00 48.66 112 GLY A N 1
ATOM 913 C CA . GLY A 1 112 ? 45.352 -23.847 -30.566 1.00 48.66 112 GLY A CA 1
ATOM 914 C C . GLY A 1 112 ? 46.448 -24.417 -29.657 1.00 48.66 112 GLY A C 1
ATOM 915 O O . GLY A 1 112 ? 47.615 -24.115 -29.883 1.00 48.66 112 GLY A O 1
ATOM 916 N N . ARG A 1 113 ? 46.129 -25.193 -28.609 1.00 45.19 113 ARG A N 1
ATOM 917 C CA . ARG A 1 113 ? 47.148 -25.722 -27.675 1.00 45.19 113 ARG A CA 1
ATOM 918 C C . ARG A 1 113 ? 47.201 -27.249 -27.665 1.00 45.19 113 ARG A C 1
ATOM 920 O O . ARG A 1 113 ? 47.048 -27.880 -26.623 1.00 45.19 113 ARG A O 1
ATOM 927 N N . SER A 1 114 ? 47.471 -2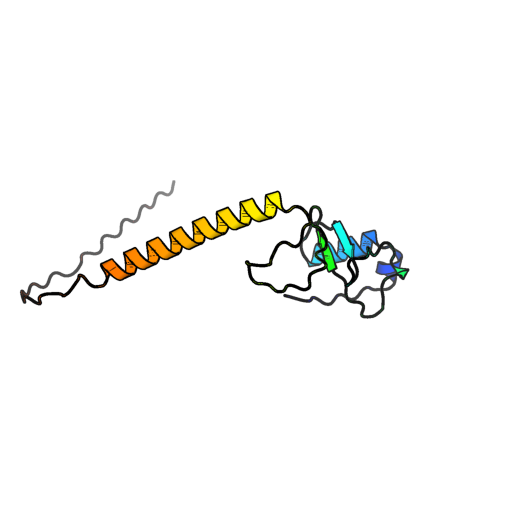7.829 -28.831 1.00 44.41 114 SER A N 1
ATOM 928 C CA . SER A 1 114 ? 47.959 -29.206 -28.948 1.00 44.41 114 SER A CA 1
ATOM 929 C C . SER A 1 114 ? 49.377 -29.267 -28.372 1.00 44.41 114 SER A C 1
ATOM 931 O O . SER A 1 114 ? 50.326 -28.755 -28.959 1.00 44.41 114 SER A O 1
ATOM 933 N N . LYS A 1 115 ? 49.505 -29.819 -27.162 1.00 43.59 115 LYS A N 1
ATOM 934 C CA . LYS A 1 115 ? 50.784 -30.057 -26.481 1.00 43.59 115 LYS A CA 1
ATOM 935 C C . LYS A 1 115 ? 51.571 -31.140 -27.232 1.00 43.59 115 LYS A C 1
ATOM 937 O O . LYS A 1 115 ? 51.158 -32.294 -27.225 1.00 43.59 115 LYS A O 1
ATOM 942 N N . SER A 1 116 ? 52.724 -30.791 -27.798 1.00 39.81 116 SER A N 1
ATOM 943 C CA . SER A 1 116 ? 53.795 -31.752 -28.075 1.00 39.81 116 SER A CA 1
ATOM 944 C C . SER A 1 116 ? 54.435 -32.160 -26.746 1.00 39.81 116 SER A C 1
ATOM 946 O O . SER A 1 116 ? 54.943 -31.314 -26.007 1.00 39.81 116 SER A O 1
ATOM 948 N N . VAL A 1 117 ? 54.356 -33.445 -26.414 1.00 40.81 117 VAL A N 1
ATOM 949 C CA . VAL A 1 117 ? 54.936 -34.028 -25.202 1.00 40.81 117 VAL A CA 1
ATOM 950 C C . VAL A 1 117 ? 56.404 -34.335 -25.498 1.00 40.81 117 VAL A C 1
ATOM 952 O O . VAL A 1 117 ? 56.697 -35.205 -26.308 1.00 40.81 117 VAL A O 1
ATOM 955 N N . GLY A 1 118 ? 57.321 -33.589 -24.882 1.00 31.27 118 GLY A N 1
ATOM 956 C CA . GLY A 1 118 ? 58.758 -33.862 -24.892 1.00 31.27 118 GLY A CA 1
ATOM 957 C C . GLY A 1 118 ? 59.232 -34.020 -23.454 1.00 31.27 118 GLY A C 1
ATOM 958 O O . GLY A 1 118 ? 59.128 -33.084 -22.664 1.00 31.27 118 GLY A O 1
ATOM 959 N N . ALA A 1 119 ? 59.667 -35.227 -23.108 1.00 38.34 119 ALA A N 1
ATOM 960 C CA . ALA A 1 119 ? 60.152 -35.597 -21.788 1.00 38.34 119 ALA A CA 1
ATOM 961 C C . ALA A 1 119 ? 61.479 -34.894 -21.463 1.00 38.34 119 ALA A C 1
ATOM 963 O O . ALA A 1 119 ? 62.429 -34.985 -22.234 1.00 38.34 119 ALA A O 1
ATOM 964 N N . ALA A 1 120 ? 61.559 -34.254 -20.297 1.00 34.16 120 ALA A N 1
ATOM 965 C CA . ALA A 1 120 ? 62.818 -34.016 -19.600 1.00 34.16 120 ALA A CA 1
ATOM 966 C C . ALA A 1 120 ? 62.538 -33.850 -18.102 1.00 34.16 120 ALA A C 1
ATOM 968 O O . ALA A 1 120 ? 61.829 -32.947 -17.662 1.00 34.16 120 ALA A O 1
ATOM 969 N N . SER A 1 121 ? 63.076 -34.790 -17.338 1.00 39.69 121 SER A N 1
ATOM 970 C CA . SER A 1 121 ? 63.093 -34.871 -15.886 1.00 39.69 121 SER A CA 1
ATOM 971 C C . SER A 1 121 ? 63.945 -33.767 -15.255 1.00 39.69 121 SER A C 1
ATOM 973 O O . SER A 1 121 ? 65.131 -33.671 -15.562 1.00 39.69 121 SER A O 1
ATOM 975 N N . SER A 1 122 ? 63.401 -33.033 -14.285 1.00 38.94 122 SER A N 1
ATOM 976 C CA . SER A 1 122 ? 64.167 -32.586 -13.113 1.00 38.94 122 SER A CA 1
ATOM 977 C C . SER A 1 122 ? 63.227 -32.169 -11.979 1.00 38.94 122 SER A C 1
ATOM 979 O O . SER A 1 122 ? 62.340 -31.330 -12.115 1.00 38.94 122 SER A O 1
ATOM 981 N N . SER A 1 123 ? 63.400 -32.837 -10.844 1.00 46.53 123 SER A N 1
ATOM 982 C CA . SER A 1 123 ? 62.723 -32.598 -9.577 1.00 46.53 123 SER A CA 1
ATOM 983 C C . SER A 1 123 ? 63.224 -31.303 -8.937 1.00 46.53 123 SER A C 1
ATOM 985 O O . SER A 1 123 ? 64.379 -31.243 -8.516 1.00 46.53 123 SER A O 1
ATOM 987 N N . VAL A 1 124 ? 62.364 -30.293 -8.803 1.00 47.22 124 VAL A N 1
ATOM 988 C CA . VAL A 1 124 ? 62.628 -29.135 -7.935 1.00 47.22 124 VAL A CA 1
ATOM 989 C C . VAL A 1 124 ? 61.353 -28.789 -7.170 1.00 47.22 124 VAL A C 1
ATOM 991 O O . VAL A 1 124 ? 60.358 -28.346 -7.741 1.00 47.22 124 VAL A O 1
ATOM 994 N N . SER A 1 125 ? 61.381 -29.035 -5.862 1.00 45.72 125 SER A N 1
ATOM 995 C CA . SER A 1 125 ? 60.314 -28.708 -4.916 1.00 45.72 125 SER A CA 1
ATOM 996 C C . SER A 1 125 ? 60.060 -27.191 -4.861 1.00 45.72 125 SER A C 1
ATOM 998 O O . SER A 1 125 ? 61.023 -26.420 -4.834 1.00 45.72 125 SER A O 1
ATOM 1000 N N . PRO A 1 126 ? 58.802 -26.719 -4.792 1.00 50.72 126 PRO A N 1
ATOM 1001 C CA . PRO A 1 126 ? 58.518 -25.291 -4.705 1.00 50.72 126 PRO A CA 1
ATOM 1002 C C . PRO A 1 126 ? 58.825 -24.744 -3.301 1.00 50.72 126 PRO A C 1
ATOM 1004 O O . PRO A 1 126 ? 58.274 -25.190 -2.295 1.00 50.72 126 PRO A O 1
ATOM 1007 N N . LYS A 1 127 ? 59.705 -23.739 -3.242 1.00 45.03 127 LYS A N 1
ATOM 1008 C CA . LYS A 1 127 ? 60.048 -22.976 -2.035 1.00 45.03 127 LYS A CA 1
ATOM 1009 C C . LYS A 1 127 ? 58.921 -21.976 -1.744 1.00 45.03 127 LYS A C 1
ATOM 1011 O O . LYS A 1 127 ? 58.764 -20.998 -2.467 1.00 45.03 127 LYS A O 1
ATOM 1016 N N . ILE A 1 128 ? 58.122 -22.236 -0.710 1.00 48.94 128 ILE A N 1
ATOM 1017 C CA . ILE A 1 128 ? 57.064 -21.330 -0.238 1.00 48.94 128 ILE A CA 1
ATOM 1018 C C . ILE A 1 128 ? 57.725 -20.182 0.539 1.00 48.94 128 ILE A C 1
ATOM 1020 O O . ILE A 1 128 ? 58.327 -20.410 1.586 1.00 48.94 128 ILE A O 1
ATOM 1024 N N . THR A 1 129 ? 57.628 -18.950 0.041 1.00 45.38 129 THR A N 1
ATOM 1025 C CA . THR A 1 129 ? 58.026 -17.733 0.766 1.00 45.38 129 THR A CA 1
ATOM 1026 C C . THR A 1 129 ? 56.795 -17.059 1.373 1.00 45.38 129 THR A C 1
ATOM 1028 O O . THR A 1 129 ? 55.909 -16.580 0.670 1.00 45.38 129 THR A O 1
ATOM 1031 N N . PHE A 1 130 ? 56.733 -17.034 2.705 1.00 41.56 130 PHE A N 1
ATOM 1032 C CA . PHE A 1 130 ? 55.690 -16.369 3.487 1.00 41.56 130 PHE A CA 1
ATOM 1033 C C . PHE A 1 130 ? 56.155 -14.953 3.859 1.00 41.56 130 PHE A C 1
ATOM 1035 O O . PHE A 1 130 ? 56.994 -14.790 4.742 1.00 41.56 130 PHE A O 1
ATOM 1042 N N . ASN A 1 131 ? 55.621 -13.918 3.204 1.00 46.81 131 ASN A N 1
ATOM 1043 C CA . ASN A 1 131 ? 55.856 -12.527 3.607 1.00 46.81 131 ASN A CA 1
ATOM 1044 C C . ASN A 1 131 ? 54.824 -12.107 4.665 1.00 46.81 131 ASN A C 1
ATOM 1046 O O . ASN A 1 131 ? 53.807 -11.488 4.357 1.00 46.81 131 ASN A O 1
ATOM 1050 N N . GLY A 1 132 ? 55.100 -12.446 5.926 1.00 41.94 132 GLY A N 1
ATOM 1051 C CA . GLY A 1 132 ? 54.383 -11.916 7.084 1.00 41.94 132 GLY A CA 1
ATOM 1052 C C . GLY A 1 132 ? 54.887 -10.517 7.440 1.00 41.94 132 GLY A C 1
ATOM 1053 O O . GLY A 1 132 ? 56.000 -10.368 7.937 1.00 41.94 132 GLY A O 1
ATOM 1054 N N . ARG A 1 133 ? 54.073 -9.483 7.207 1.00 44.78 133 ARG A N 1
ATOM 1055 C CA . ARG A 1 133 ? 54.344 -8.114 7.671 1.00 44.78 133 ARG A CA 1
ATOM 1056 C C . ARG A 1 133 ? 53.502 -7.841 8.920 1.00 44.78 133 ARG A C 1
ATOM 1058 O O . ARG A 1 133 ? 52.390 -7.336 8.835 1.00 44.78 133 ARG A O 1
ATOM 1065 N N . ASN A 1 134 ? 54.045 -8.216 10.077 1.00 48.59 134 ASN A N 1
ATOM 1066 C CA . ASN A 1 134 ? 53.606 -7.714 11.377 1.00 48.59 134 ASN A CA 1
ATOM 1067 C C . ASN A 1 134 ? 54.205 -6.321 11.577 1.00 48.59 134 ASN A C 1
ATOM 1069 O O . ASN A 1 134 ? 55.422 -6.190 11.547 1.00 48.59 134 ASN A O 1
ATOM 1073 N N . ASN A 1 135 ? 53.376 -5.314 11.846 1.00 52.09 135 ASN A N 1
ATOM 1074 C CA . ASN A 1 135 ? 53.807 -4.125 12.577 1.00 52.09 135 ASN A CA 1
ATOM 1075 C C . ASN A 1 135 ? 52.710 -3.741 13.571 1.00 52.09 135 ASN A C 1
ATOM 1077 O O . ASN A 1 135 ? 51.710 -3.123 13.219 1.00 52.09 135 ASN A O 1
ATOM 1081 N N . ARG A 1 136 ? 52.926 -4.154 14.824 1.00 48.34 136 ARG A N 1
ATOM 1082 C CA . ARG A 1 136 ? 52.409 -3.480 16.013 1.00 48.34 136 ARG A CA 1
ATOM 1083 C C . ARG A 1 136 ? 53.371 -2.345 16.348 1.00 48.34 136 ARG A C 1
ATOM 1085 O O . ARG A 1 136 ? 54.559 -2.613 16.530 1.00 48.34 136 ARG A O 1
ATOM 1092 N N . ARG A 1 137 ? 52.845 -1.138 16.502 1.00 45.62 137 ARG A N 1
ATOM 1093 C CA . ARG A 1 137 ? 53.187 -0.205 17.578 1.00 45.62 137 ARG A CA 1
ATOM 1094 C C . ARG A 1 137 ? 52.055 0.794 17.712 1.00 45.62 137 ARG A C 1
ATOM 1096 O O . ARG A 1 137 ? 51.584 1.252 16.651 1.00 45.62 137 ARG 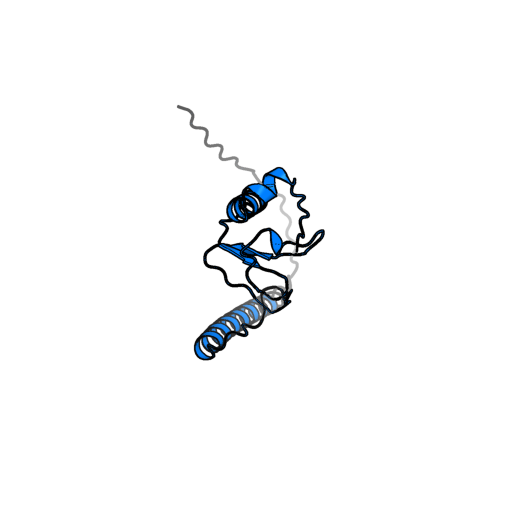A O 1
#

Organism: Caenorhabditis japonica (NCBI:txid281687)

Foldseek 3Di:
DDDDDDDDDPVQLVVWDVSVQVVVCVVVVAAFDFKAALQQHTDHTSVPDDDPGDIDTAGPPGGDDNDPDPPPPPDQDPDPPVVVSVVVVVVVVVVVVVVVVVVVVVVVVVVPDPDDDDDDDDDDDDDDDDPDDDDDD

Radius of gyration: 28.96 Å; chains: 1; bounding box: 76×42×49 Å

Secondary structure (DSSP, 8-state):
---------HHHHTT-HHHHHHHHHHHHTS-EEEEE-TT--B--SGGGPPTT---EEEETT----------TTT-----S-HHHHHHHHHHHHHHHHHHHHHHHHHHHHHTS-------------------------

Sequence (137 aa):
MECQFMNFQRKQLEKGMNYVLELIARRYNVNPGKLVDMDGRKVSEVTQLMSRGAYVLIPVGQSFRDTWYFLPDNAIDTSSNKAMIEERSAQRDRLLQRRQKKEQKAKSKSTGRSKSVGAASSSVSPKITFNGRNNRR